Protein AF-A0AA43I5J0-F1 (afdb_monomer_lite)

Secondary structure (DSSP, 8-state):
-PPPBPPPHHHHHHHHH-EETTEE--GGGEEEEEEETTEEEEEETTT--EEEEE-

Structure (mmCIF, N/CA/C/O backbone):
data_AF-A0AA43I5J0-F1
#
_entry.id   AF-A0AA43I5J0-F1
#
loop_
_atom_site.group_PDB
_atom_site.id
_atom_site.type_symbol
_atom_site.label_atom_id
_atom_site.label_alt_id
_atom_site.label_comp_id
_atom_site.label_asym_id
_atom_site.label_entity_id
_atom_site.label_seq_id
_atom_site.pdbx_PDB_ins_code
_atom_site.Cartn_x
_atom_site.Cartn_y
_atom_site.Cartn_z
_atom_site.occupancy
_atom_site.B_iso_or_equiv
_atom_site.auth_seq_id
_atom_site.auth_comp_id
_atom_site.auth_asym_id
_atom_site.auth_atom_id
_atom_site.pdbx_PDB_model_num
ATOM 1 N N . MET A 1 1 ? -15.767 14.124 -6.851 1.00 53.03 1 MET A N 1
ATOM 2 C CA . MET A 1 1 ? -14.760 13.049 -7.036 1.00 53.03 1 MET A CA 1
ATOM 3 C C . MET A 1 1 ? -14.480 12.400 -5.685 1.00 53.03 1 MET A C 1
ATOM 5 O O . MET A 1 1 ? -14.241 13.132 -4.730 1.00 53.03 1 MET A O 1
ATOM 9 N N . LYS A 1 2 ? -14.557 11.067 -5.558 1.00 65.94 2 LYS A N 1
ATOM 10 C CA . LYS A 1 2 ? -14.228 10.383 -4.291 1.00 65.94 2 LYS A CA 1
ATOM 11 C C . LYS A 1 2 ? -12.750 10.624 -3.953 1.00 65.94 2 LYS A C 1
ATOM 13 O O . LYS A 1 2 ? -11.884 10.353 -4.779 1.00 65.94 2 LYS A O 1
ATOM 18 N N . LYS A 1 3 ? -12.462 11.164 -2.764 1.00 77.44 3 LYS A N 1
ATOM 19 C CA . LYS A 1 3 ? -11.086 11.405 -2.300 1.00 77.44 3 LYS A CA 1
ATOM 20 C C . LYS A 1 3 ? -10.440 10.073 -1.910 1.00 77.44 3 LYS A C 1
ATOM 22 O O . LYS A 1 3 ? -10.890 9.430 -0.964 1.00 77.44 3 LYS A O 1
ATOM 27 N N . LEU A 1 4 ? -9.389 9.680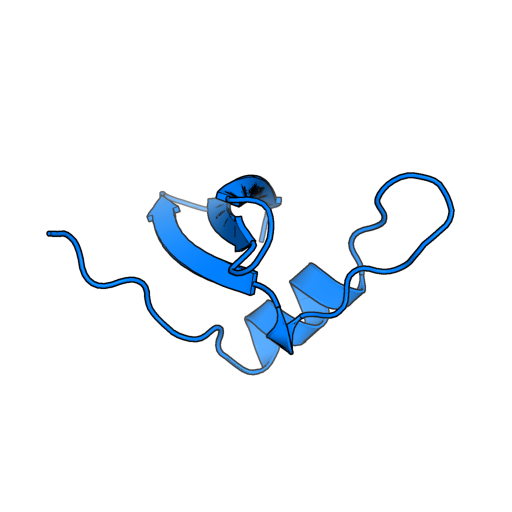 -2.628 1.00 86.69 4 LEU A N 1
ATOM 28 C CA . LEU A 1 4 ? -8.555 8.527 -2.284 1.00 86.69 4 LEU A CA 1
ATOM 29 C C . LEU A 1 4 ? -7.727 8.834 -1.027 1.00 86.69 4 LEU A C 1
ATOM 31 O O . LEU A 1 4 ? -7.217 9.946 -0.871 1.00 86.69 4 LEU A O 1
ATOM 35 N N . LYS A 1 5 ? -7.585 7.855 -0.129 1.00 89.94 5 LYS A N 1
ATOM 36 C CA . LYS A 1 5 ? -6.854 8.013 1.139 1.00 89.94 5 LYS A CA 1
ATOM 37 C C . LYS A 1 5 ? -5.435 7.461 1.028 1.00 89.94 5 LYS A C 1
ATOM 39 O O . LYS A 1 5 ? -5.174 6.527 0.274 1.00 89.94 5 LYS A O 1
ATOM 44 N N . LYS A 1 6 ? -4.504 8.018 1.806 1.00 89.38 6 LYS A N 1
ATOM 45 C CA . LYS A 1 6 ? -3.174 7.412 1.968 1.00 89.38 6 LYS A CA 1
ATOM 46 C C . LYS A 1 6 ? -3.296 6.125 2.806 1.00 89.38 6 LYS A C 1
ATOM 48 O O . LYS A 1 6 ? -4.065 6.128 3.768 1.00 89.38 6 LYS A O 1
ATOM 53 N N . PRO A 1 7 ? -2.553 5.056 2.473 1.00 88.75 7 PRO A N 1
ATOM 54 C CA . PRO A 1 7 ? -2.536 3.833 3.268 1.00 88.75 7 PRO A CA 1
ATOM 55 C C . PRO A 1 7 ? -1.930 4.078 4.656 1.00 88.75 7 PRO A C 1
ATOM 57 O O . PRO A 1 7 ? -0.961 4.832 4.803 1.00 88.75 7 PRO A O 1
ATOM 60 N N . THR A 1 8 ? -2.506 3.428 5.670 1.00 90.25 8 THR A N 1
ATOM 61 C CA . THR A 1 8 ? -1.953 3.380 7.033 1.00 90.25 8 THR A CA 1
ATOM 62 C C . THR A 1 8 ? -0.683 2.529 7.065 1.00 90.25 8 THR A C 1
ATOM 64 O O . THR A 1 8 ? -0.395 1.807 6.113 1.00 90.25 8 THR A O 1
ATOM 67 N N . ARG A 1 9 ? 0.081 2.573 8.165 1.00 89.25 9 ARG A N 1
ATOM 68 C CA . ARG A 1 9 ? 1.299 1.759 8.315 1.00 89.25 9 ARG A CA 1
ATOM 69 C C . ARG A 1 9 ? 1.043 0.263 8.070 1.00 89.25 9 ARG A C 1
ATOM 71 O O . ARG A 1 9 ? 1.696 -0.301 7.204 1.00 89.25 9 ARG A O 1
ATOM 78 N N . LYS A 1 10 ? 0.039 -0.323 8.734 1.00 86.62 10 LYS A N 1
ATOM 79 C CA . LYS A 1 10 ? -0.342 -1.737 8.546 1.00 86.62 10 LYS A CA 1
ATOM 80 C C . LYS A 1 10 ? -0.698 -2.057 7.090 1.00 86.62 10 LYS A C 1
ATOM 82 O O . LYS A 1 10 ? -0.270 -3.060 6.545 1.00 86.62 10 LYS A O 1
ATOM 87 N N . MET A 1 11 ? -1.431 -1.167 6.419 1.00 86.69 11 MET A N 1
ATOM 88 C CA . MET A 1 11 ? -1.774 -1.360 5.004 1.00 86.69 11 MET A CA 1
ATOM 89 C C . MET A 1 11 ? -0.549 -1.288 4.090 1.00 86.69 11 MET A C 1
ATOM 91 O O . MET A 1 11 ? -0.518 -1.961 3.068 1.00 86.69 11 MET A O 1
ATOM 95 N N . LYS A 1 12 ? 0.460 -0.476 4.425 1.00 88.31 12 LYS A N 1
ATOM 96 C CA . LYS A 1 12 ? 1.708 -0.437 3.653 1.00 88.31 12 LYS A CA 1
ATOM 97 C C . LYS A 1 12 ? 2.481 -1.746 3.754 1.00 88.31 12 LYS A C 1
ATOM 99 O O . LYS A 1 12 ? 3.060 -2.141 2.752 1.00 88.31 12 LYS A O 1
ATOM 104 N N . GLU A 1 13 ? 2.486 -2.372 4.928 1.00 87.81 13 GLU A N 1
ATOM 105 C CA . GLU A 1 13 ? 3.097 -3.687 5.154 1.00 87.81 13 GLU A CA 1
ATOM 106 C C . GLU A 1 13 ? 2.389 -4.734 4.278 1.00 87.81 13 GLU A C 1
ATOM 108 O O . GLU A 1 13 ? 3.030 -5.320 3.412 1.00 87.81 13 GLU A O 1
ATOM 113 N N . LEU A 1 14 ? 1.053 -4.803 4.344 1.00 86.38 14 LEU A N 1
ATOM 114 C CA . LEU A 1 14 ? 0.254 -5.694 3.489 1.00 86.38 14 LEU A CA 1
ATOM 115 C C . LEU A 1 14 ? 0.487 -5.461 1.990 1.00 86.38 14 LEU A C 1
ATOM 117 O O . LEU A 1 14 ? 0.647 -6.408 1.232 1.00 86.38 14 LEU A O 1
ATOM 121 N N . ILE A 1 15 ? 0.523 -4.201 1.535 1.00 86.06 15 ILE A N 1
ATOM 122 C CA . ILE A 1 15 ? 0.801 -3.884 0.125 1.00 86.06 15 ILE A CA 1
ATOM 123 C C . ILE A 1 15 ? 2.220 -4.321 -0.258 1.00 86.06 15 ILE A C 1
ATOM 125 O O . ILE A 1 15 ? 2.411 -4.801 -1.369 1.00 86.06 15 ILE A O 1
ATOM 129 N N . ALA A 1 16 ? 3.209 -4.132 0.618 1.00 86.19 16 ALA A N 1
ATOM 130 C CA . ALA A 1 16 ? 4.598 -4.487 0.339 1.00 86.19 16 ALA A CA 1
ATOM 131 C C . ALA A 1 16 ? 4.823 -6.007 0.265 1.00 86.19 16 ALA A C 1
ATOM 133 O O . ALA A 1 16 ? 5.711 -6.442 -0.467 1.00 86.19 16 ALA A O 1
ATOM 134 N N . GLU A 1 17 ? 4.013 -6.791 0.980 1.00 86.00 17 GLU A N 1
ATOM 135 C CA . GLU A 1 17 ? 3.989 -8.258 0.907 1.00 86.00 17 GLU A CA 1
ATOM 136 C C . GLU A 1 17 ? 3.383 -8.776 -0.406 1.00 86.00 17 GLU A C 1
ATOM 138 O O . GLU A 1 17 ? 3.701 -9.881 -0.842 1.00 86.00 17 GLU A O 1
ATOM 143 N N . GLN A 1 18 ? 2.549 -7.976 -1.080 1.00 82.62 18 GLN A N 1
ATOM 144 C CA . GLN A 1 18 ? 1.996 -8.353 -2.377 1.00 82.62 18 GLN A CA 1
ATOM 145 C C . GLN A 1 18 ? 3.052 -8.265 -3.482 1.00 82.62 18 GLN A C 1
ATOM 147 O O . GLN A 1 18 ? 3.807 -7.291 -3.604 1.00 82.62 18 GLN A O 1
ATOM 152 N N . GLN A 1 19 ? 3.035 -9.265 -4.360 1.00 76.56 19 GLN A N 1
ATOM 153 C CA . GLN A 1 19 ? 3.892 -9.327 -5.537 1.00 76.56 19 GLN A CA 1
ATOM 154 C C . GLN A 1 19 ? 3.067 -9.200 -6.812 1.00 76.56 19 GLN A C 1
ATOM 156 O O . GLN A 1 19 ? 2.006 -9.801 -6.962 1.00 76.56 19 GLN A O 1
ATOM 161 N N . VAL A 1 20 ? 3.583 -8.426 -7.766 1.00 68.44 20 VAL A N 1
ATOM 162 C CA . VAL A 1 20 ? 3.076 -8.419 -9.142 1.00 68.44 20 VAL A CA 1
ATOM 163 C C . VAL A 1 20 ? 4.205 -8.907 -10.038 1.00 68.44 20 VAL A C 1
ATOM 165 O O . VAL A 1 20 ? 5.180 -8.195 -10.284 1.00 68.44 20 VAL A O 1
ATOM 168 N N . GLY A 1 21 ? 4.099 -10.154 -10.495 1.00 74.56 21 GLY A N 1
ATOM 169 C CA . GLY A 1 21 ? 5.207 -10.849 -11.148 1.00 74.56 21 GLY A CA 1
ATOM 170 C C . GLY A 1 21 ? 6.294 -11.215 -10.133 1.00 74.56 21 GLY A C 1
ATOM 171 O O . GLY A 1 21 ? 6.001 -11.857 -9.134 1.00 74.56 21 GLY A O 1
ATOM 172 N N . ARG A 1 22 ? 7.543 -10.800 -10.384 1.00 75.62 22 ARG A N 1
ATOM 173 C CA . ARG A 1 22 ? 8.702 -11.042 -9.494 1.00 75.62 22 ARG A CA 1
ATOM 174 C C . ARG A 1 22 ? 9.087 -9.834 -8.630 1.00 75.62 22 ARG A C 1
ATOM 176 O O . ARG A 1 22 ? 10.144 -9.842 -8.008 1.00 75.62 22 ARG A O 1
ATOM 183 N N . ALA A 1 23 ? 8.284 -8.770 -8.644 1.00 73.88 23 ALA A N 1
ATOM 184 C CA . ALA A 1 23 ? 8.597 -7.522 -7.958 1.00 73.88 23 ALA A CA 1
ATOM 185 C C . ALA A 1 23 ? 7.624 -7.258 -6.805 1.00 73.88 23 ALA A C 1
ATOM 187 O O . ALA A 1 23 ? 6.404 -7.328 -6.980 1.00 73.88 23 ALA A O 1
ATOM 188 N N . ASN A 1 24 ? 8.184 -6.882 -5.654 1.00 79.88 24 ASN A N 1
ATOM 189 C CA . ASN A 1 24 ? 7.419 -6.371 -4.521 1.00 79.88 24 ASN A CA 1
ATOM 190 C C . ASN A 1 24 ? 6.817 -5.012 -4.879 1.00 79.88 24 ASN A C 1
ATOM 192 O O . ASN A 1 24 ? 7.445 -4.173 -5.540 1.00 79.88 24 ASN A O 1
ATOM 196 N N . LEU A 1 25 ? 5.593 -4.768 -4.427 1.00 83.25 25 LEU A N 1
ATOM 197 C CA . LEU A 1 25 ? 4.945 -3.489 -4.659 1.00 83.25 25 LEU A CA 1
ATOM 198 C C . LEU A 1 25 ? 5.519 -2.408 -3.742 1.00 83.25 25 LEU A C 1
ATOM 200 O O . LEU A 1 25 ? 5.668 -2.593 -2.541 1.00 83.25 25 LEU A O 1
ATOM 204 N N . ASN A 1 26 ? 5.787 -1.223 -4.298 1.00 86.94 26 ASN A N 1
ATOM 205 C CA . ASN A 1 26 ? 6.137 -0.057 -3.488 1.00 86.94 26 ASN A CA 1
ATOM 206 C C . ASN A 1 26 ? 4.857 0.586 -2.920 1.00 86.94 26 ASN A C 1
ATOM 208 O O . ASN A 1 26 ? 4.135 1.244 -3.682 1.00 86.94 26 ASN A O 1
ATOM 212 N N . PRO A 1 27 ? 4.590 0.489 -1.607 1.00 84.94 27 PRO A N 1
ATOM 213 C CA . PRO A 1 27 ? 3.322 0.899 -1.009 1.00 84.94 27 PRO A CA 1
ATOM 214 C C . PRO A 1 27 ? 3.055 2.408 -1.080 1.00 84.94 27 PRO A C 1
ATOM 216 O O . PRO A 1 27 ? 1.906 2.835 -1.015 1.00 84.94 27 PRO A O 1
ATOM 219 N N . ASN A 1 28 ? 4.081 3.244 -1.274 1.00 86.94 28 ASN A N 1
ATOM 220 C CA . ASN A 1 28 ? 3.900 4.696 -1.398 1.00 86.94 28 ASN A CA 1
ATOM 221 C C . ASN A 1 28 ? 3.262 5.113 -2.738 1.00 86.94 28 ASN A C 1
ATOM 223 O O . ASN A 1 28 ? 2.729 6.221 -2.854 1.00 86.94 28 ASN A O 1
ATOM 227 N N . ASN A 1 29 ? 3.293 4.227 -3.739 1.00 90.44 29 ASN A N 1
ATOM 228 C CA . ASN A 1 29 ? 2.641 4.444 -5.030 1.00 90.44 29 ASN A CA 1
ATOM 229 C C . ASN A 1 29 ? 1.163 4.037 -5.030 1.00 90.44 29 ASN A C 1
ATOM 231 O O . ASN A 1 29 ? 0.494 4.245 -6.040 1.00 90.44 29 ASN A O 1
ATOM 235 N N . TRP A 1 30 ? 0.646 3.490 -3.931 1.00 90.88 30 TRP A N 1
ATOM 236 C CA . TRP A 1 30 ? -0.726 3.005 -3.834 1.00 90.88 30 TRP A CA 1
ATOM 237 C C . TRP A 1 30 ? -1.545 3.872 -2.877 1.00 90.88 30 TRP A C 1
ATOM 239 O O . TRP A 1 30 ? -1.063 4.329 -1.841 1.00 90.88 30 TRP A O 1
ATOM 249 N N . LEU A 1 31 ? -2.793 4.132 -3.253 1.00 92.44 31 LEU A N 1
ATOM 250 C CA . LEU A 1 31 ? -3.796 4.811 -2.439 1.00 92.44 31 LEU A CA 1
ATOM 251 C C . LEU A 1 31 ? -4.949 3.864 -2.152 1.00 92.44 31 LEU A C 1
ATOM 253 O O . LEU A 1 31 ? -5.234 2.981 -2.949 1.00 92.44 31 LEU A O 1
ATOM 257 N N . ILE A 1 32 ? -5.645 4.083 -1.047 1.00 91.06 32 ILE A N 1
ATOM 258 C CA . ILE A 1 32 ? -6.826 3.307 -0.685 1.00 91.06 32 ILE A CA 1
ATOM 259 C C . ILE A 1 32 ? -8.060 3.971 -1.292 1.00 91.06 32 ILE A C 1
ATOM 261 O O . ILE A 1 32 ? -8.350 5.140 -1.013 1.00 91.06 32 ILE A O 1
ATOM 265 N N . GLU A 1 33 ? -8.785 3.221 -2.119 1.00 92.12 33 GLU A N 1
ATOM 266 C CA . GLU A 1 33 ? -10.062 3.643 -2.699 1.00 92.12 33 GLU A CA 1
ATOM 267 C C . GLU A 1 33 ? -11.222 3.328 -1.760 1.00 92.12 33 GLU A C 1
ATOM 269 O O . GLU A 1 33 ? -12.038 4.204 -1.469 1.00 92.12 33 GLU A O 1
ATOM 274 N N . ARG A 1 34 ? -11.294 2.088 -1.269 1.00 89.44 34 ARG A N 1
ATOM 275 C CA . ARG A 1 34 ? -12.345 1.644 -0.349 1.00 89.44 34 ARG A CA 1
ATOM 276 C C . ARG A 1 34 ? -11.899 0.447 0.480 1.00 89.44 34 ARG A C 1
ATOM 278 O O . ARG A 1 34 ? -11.035 -0.317 0.061 1.00 89.44 34 ARG A O 1
ATOM 285 N N . HIS A 1 35 ? -12.543 0.299 1.628 1.00 87.81 35 HIS A N 1
ATOM 286 C CA . HIS A 1 35 ? -12.457 -0.864 2.498 1.00 87.81 35 HIS A CA 1
ATOM 287 C C . HIS A 1 35 ? -13.843 -1.509 2.548 1.00 87.81 35 HIS A C 1
ATOM 289 O O . HIS A 1 35 ? -14.826 -0.799 2.775 1.00 87.81 35 HIS A O 1
ATOM 295 N N . VAL A 1 36 ? -13.933 -2.804 2.260 1.00 85.69 36 VAL A N 1
ATOM 296 C CA . VAL A 1 36 ? -15.192 -3.555 2.193 1.00 85.69 36 VAL A CA 1
ATOM 297 C C . VAL A 1 36 ? -14.981 -4.891 2.899 1.00 85.69 36 VAL A C 1
ATOM 299 O O . VAL A 1 36 ? -14.291 -5.754 2.371 1.00 85.69 36 VAL A O 1
ATOM 302 N N . GLY A 1 37 ? -15.557 -5.062 4.092 1.00 87.69 37 GLY A N 1
ATOM 303 C CA . GLY A 1 37 ? -15.336 -6.270 4.898 1.00 87.69 37 GLY A CA 1
ATOM 304 C C . GLY A 1 37 ? -13.849 -6.478 5.201 1.00 87.69 37 GLY A C 1
ATOM 305 O O . GLY A 1 37 ? -13.212 -5.568 5.724 1.00 87.69 37 GLY A O 1
ATOM 306 N N . ASN A 1 38 ? -13.312 -7.638 4.811 1.00 89.50 38 ASN A N 1
ATOM 307 C CA . ASN A 1 38 ? -11.888 -7.985 4.912 1.00 89.50 38 ASN A CA 1
ATOM 308 C C . ASN A 1 38 ? -11.063 -7.591 3.677 1.00 89.50 38 ASN A C 1
ATOM 310 O O . ASN A 1 38 ? -9.915 -7.994 3.549 1.00 89.50 38 ASN A O 1
ATOM 314 N N . GLN A 1 39 ? -11.622 -6.825 2.741 1.00 90.19 39 GLN A N 1
ATOM 315 C CA . GLN A 1 39 ? -10.930 -6.457 1.509 1.00 90.19 39 GLN A CA 1
ATOM 316 C C . GLN A 1 39 ? -10.615 -4.964 1.449 1.00 90.19 39 GLN A C 1
ATOM 318 O O . GLN A 1 39 ? -11.464 -4.093 1.673 1.00 90.19 39 GLN A O 1
ATOM 323 N N . VAL A 1 40 ? -9.386 -4.653 1.052 1.00 90.44 40 VAL A N 1
ATOM 324 C CA . VAL A 1 40 ? -8.915 -3.303 0.743 1.00 90.44 40 VAL A CA 1
ATOM 325 C C . VAL A 1 40 ? -8.712 -3.189 -0.754 1.00 90.44 40 VAL A C 1
ATOM 327 O O . VAL A 1 40 ? -7.936 -3.932 -1.349 1.00 90.44 40 VAL A O 1
ATOM 3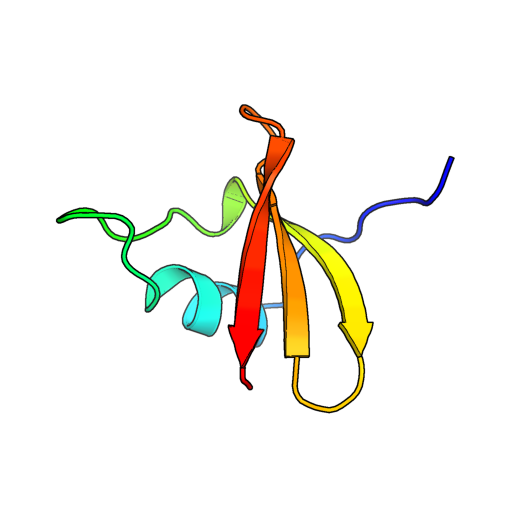30 N N . VAL A 1 41 ? -9.365 -2.205 -1.368 1.00 91.50 41 VAL A N 1
ATOM 331 C CA . VAL A 1 41 ? -9.109 -1.851 -2.764 1.00 91.50 41 VAL A CA 1
ATOM 332 C C . VAL A 1 41 ? -8.097 -0.715 -2.809 1.00 91.50 41 VAL A C 1
ATOM 334 O O . VAL A 1 41 ? -8.375 0.412 -2.384 1.00 91.50 41 VAL A O 1
ATOM 337 N N . CYS A 1 42 ? -6.931 -1.024 -3.357 1.00 91.50 42 CYS A N 1
ATOM 338 C CA . CYS A 1 42 ? -5.824 -0.116 -3.589 1.00 91.50 42 CYS A CA 1
ATOM 339 C C . CYS A 1 42 ? -5.795 0.324 -5.058 1.00 91.50 42 CYS A C 1
ATOM 341 O O . CYS A 1 42 ? -6.064 -0.461 -5.964 1.00 91.50 42 CYS A O 1
ATOM 343 N N . VAL A 1 43 ? -5.415 1.574 -5.310 1.00 92.12 43 VAL A N 1
ATOM 344 C CA . VAL A 1 43 ? -5.251 2.155 -6.647 1.00 92.12 43 VAL A CA 1
ATOM 345 C C . VAL A 1 43 ? -3.842 2.707 -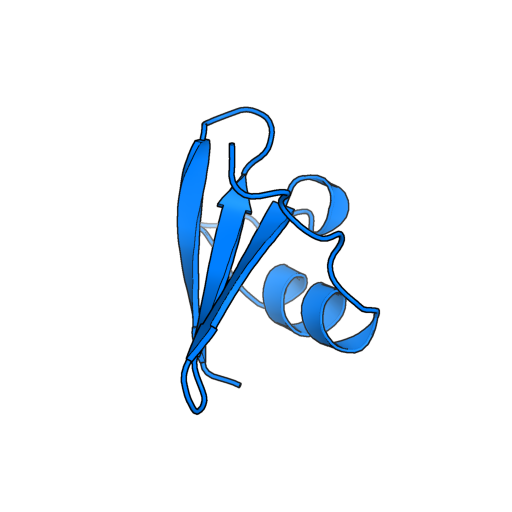6.779 1.00 92.12 43 VAL A C 1
ATOM 347 O O . VAL A 1 43 ? -3.385 3.487 -5.942 1.00 92.12 43 VAL A O 1
ATOM 350 N N . ASN A 1 44 ? -3.145 2.321 -7.841 1.00 90.94 44 ASN A N 1
ATOM 351 C CA . ASN A 1 44 ? -1.825 2.843 -8.146 1.00 90.94 44 ASN A CA 1
ATOM 3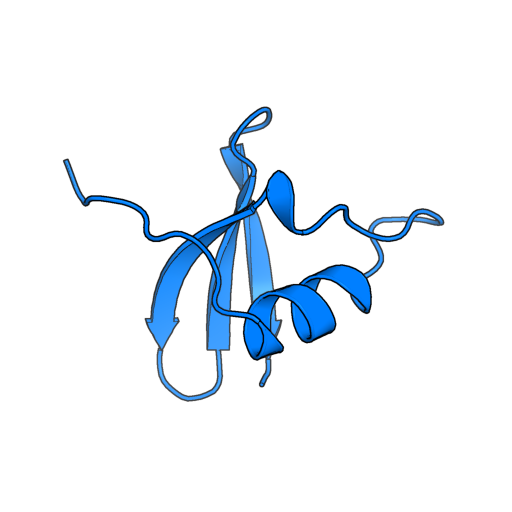52 C C . ASN A 1 44 ? -1.925 4.282 -8.672 1.00 90.94 44 ASN A C 1
ATOM 354 O O . ASN A 1 44 ? -2.623 4.546 -9.647 1.00 90.94 44 ASN A O 1
ATOM 358 N N . ARG A 1 45 ? -1.183 5.214 -8.072 1.00 89.00 45 ARG A N 1
ATOM 359 C CA . ARG A 1 45 ? -1.206 6.646 -8.419 1.00 89.00 45 ARG A CA 1
ATOM 360 C C . ARG A 1 45 ? -0.699 6.955 -9.822 1.00 89.00 45 ARG A C 1
ATOM 362 O O . ARG A 1 45 ? -1.052 7.996 -10.358 1.00 89.00 45 ARG A O 1
ATOM 369 N N . LYS A 1 46 ? 0.181 6.109 -10.367 1.00 87.62 46 LYS A N 1
ATOM 370 C CA . LYS A 1 46 ? 0.819 6.328 -11.670 1.00 87.62 46 LYS A CA 1
ATOM 371 C C . LYS A 1 46 ? 0.054 5.632 -12.789 1.00 87.62 46 LYS A C 1
ATOM 373 O O . LYS A 1 46 ? -0.207 6.240 -13.814 1.00 87.62 46 LYS A O 1
ATOM 378 N N . SER A 1 47 ? -0.290 4.360 -12.592 1.00 88.25 47 SER A N 1
ATOM 379 C CA . SER A 1 47 ? -0.892 3.525 -13.639 1.00 88.25 47 SER A CA 1
ATOM 380 C C . SER A 1 47 ? -2.410 3.391 -13.544 1.00 88.25 47 SER A C 1
ATOM 382 O O . SER A 1 47 ? -3.006 2.768 -14.416 1.00 88.25 47 SER A O 1
ATOM 384 N N . MET A 1 48 ? -3.034 3.896 -12.472 1.00 87.25 48 MET A N 1
ATOM 385 C CA . MET A 1 48 ? -4.462 3.723 -12.161 1.00 87.25 48 MET A CA 1
ATOM 386 C C . MET A 1 48 ? -4.920 2.258 -12.040 1.00 87.25 48 MET A C 1
ATOM 388 O O . MET A 1 48 ? -6.115 1.988 -11.915 1.00 87.25 48 MET A O 1
ATOM 392 N N . LYS A 1 49 ? -3.979 1.302 -12.013 1.00 88.94 49 LYS A N 1
ATOM 393 C CA . LYS A 1 49 ? -4.268 -0.116 -11.776 1.00 88.94 49 LYS A CA 1
ATOM 394 C C . LYS A 1 49 ? -4.853 -0.311 -10.384 1.00 88.94 49 LYS A C 1
ATOM 396 O O . LYS A 1 49 ? -4.398 0.313 -9.423 1.00 88.94 49 LYS A O 1
ATOM 401 N N . LYS A 1 50 ? -5.831 -1.209 -10.287 1.00 90.25 50 LYS A N 1
ATOM 402 C CA . LYS A 1 50 ? -6.443 -1.611 -9.023 1.00 90.25 50 LYS A CA 1
ATOM 403 C C . LYS A 1 50 ? -5.812 -2.899 -8.514 1.00 90.25 50 LYS A C 1
ATOM 405 O O . LYS A 1 50 ? -5.460 -3.769 -9.304 1.00 90.25 50 LYS A O 1
ATOM 410 N N . LEU A 1 51 ? -5.687 -2.998 -7.202 1.00 88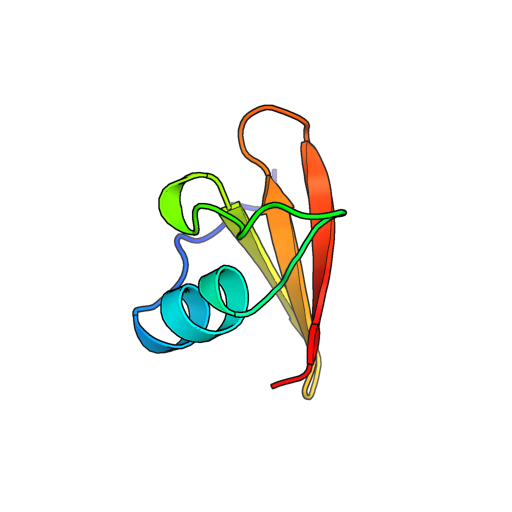.25 51 LEU A N 1
ATOM 411 C CA . LEU A 1 51 ? -5.256 -4.188 -6.488 1.00 88.25 51 LEU A CA 1
ATOM 412 C C . LEU A 1 51 ? -6.229 -4.408 -5.337 1.00 88.25 51 LEU A C 1
ATOM 414 O O . LEU A 1 51 ? -6.557 -3.460 -4.626 1.00 88.25 51 LEU A O 1
ATOM 418 N N . VAL A 1 52 ? -6.696 -5.638 -5.173 1.00 90.38 52 VAL A N 1
ATOM 419 C CA . VAL A 1 52 ? -7.526 -6.029 -4.036 1.00 90.38 52 VAL A CA 1
ATOM 420 C C . VAL A 1 52 ? -6.643 -6.835 -3.099 1.00 90.38 52 VAL A C 1
ATOM 422 O O . VAL A 1 52 ? -5.965 -7.754 -3.547 1.00 90.38 52 VAL A O 1
ATOM 425 N N . ILE A 1 53 ? -6.610 -6.437 -1.833 1.00 87.19 53 ILE A N 1
ATOM 426 C CA . ILE A 1 53 ? -5.838 -7.095 -0.780 1.00 87.19 53 ILE A CA 1
ATOM 427 C C . ILE A 1 53 ? -6.822 -7.603 0.260 1.00 87.19 53 ILE A C 1
ATOM 429 O O . ILE A 1 53 ? -7.670 -6.835 0.715 1.00 87.19 53 ILE A O 1
ATOM 433 N N . GLU A 1 54 ? -6.698 -8.869 0.629 1.00 85.44 54 GLU A N 1
ATOM 434 C CA . GLU A 1 54 ? -7.398 -9.444 1.776 1.00 85.44 54 GLU A CA 1
ATOM 435 C C . GLU A 1 54 ? -6.573 -9.194 3.044 1.00 85.44 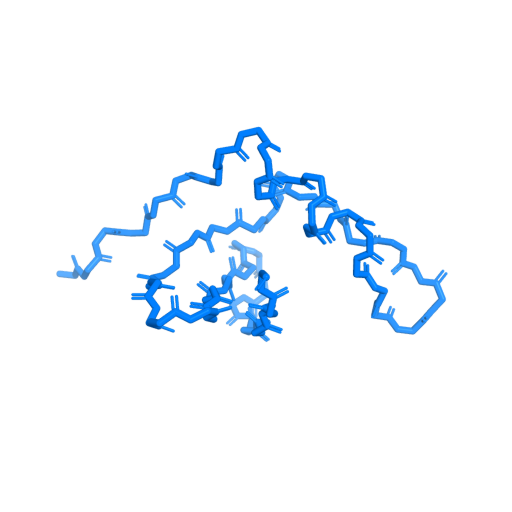54 GLU A C 1
ATOM 437 O O . GLU A 1 54 ? -5.357 -9.390 3.035 1.00 85.44 54 GLU A O 1
ATOM 442 N N . ILE A 1 55 ? -7.226 -8.665 4.085 1.00 76.38 55 ILE A N 1
ATOM 443 C CA . ILE A 1 55 ? -6.656 -8.433 5.421 1.00 76.38 55 ILE A CA 1
ATOM 444 C C . ILE A 1 55 ? -7.006 -9.603 6.337 1.00 76.38 55 ILE A C 1
ATOM 446 O O . ILE A 1 55 ? -8.189 -10.030 6.319 1.00 76.38 55 ILE A O 1
#

Sequence (55 aa):
MKKLKKPTRKMKELIAEQQVGRANLNPNNWLIERHVGNQVVCVNRKSMKKLVIEI

Foldseek 3Di:
DQDWAQDDPVVQVQQQPDDDPPDGDRSRQWTWRDDDDQWTWIAGNPPRDIDITGD

Radius of gyration: 10.41 Å; chains: 1; bounding box: 24×24×22 Å

pLDDT: mean 85.47, std 7.34, range [53.03, 92.44]